Protein AF-Q19QY7-F1 (afdb_monomer_lite)

Sequence (97 aa):
EKAGLYYIYAQVSFCTKAAASAPFTLYIYLYLPMEEDRLLMRGLNTHSTSTAVCDLQSIREGGVFELREGDMIFVNVTDSTIVNYSHGSTYFGIFKL

Radius of gyration: 15.14 Å; chains: 1; bounding box: 37×27×38 Å

InterPro domains:
  IPR006052 Tumour necrosis factor domain [PF00229] (2-97)
  IPR006052 Tumour necrosis factor domain [PS50049] (1-97)
  IPR006052 Tumour necrosis factor domain [SM00207] (1-97)
  IPR006052 Tumour necrosis factor domain [cd00184] (2-95)
  IPR008983 Tumour necrosis factor-like domain superfamily [G3DSA:2.60.120.40] (1-97)
  IPR008983 Tumour necrosis factor-like domain superfamily [SSF49842] (3-97)

pLDDT: mean 91.23, std 9.5, range [60.28, 98.38]

Secondary structure (DSSP, 8-state):
--SEEEEEEEEEEEEE-TT--S-EEEEEEEE-TTSPPEEEEEEEE----S-SS-EEEEEEEEEEEEE-TT-EEEEEES-GGGB--STTTSEEEEEE-

Structure (mmCIF, N/CA/C/O backbone):
data_AF-Q19QY7-F1
#
_entry.id   AF-Q19QY7-F1
#
loop_
_atom_site.group_PDB
_atom_site.id
_atom_site.type_symbol
_atom_site.label_atom_id
_atom_site.label_alt_id
_atom_site.label_comp_id
_atom_site.label_asym_id
_atom_site.label_entity_id
_atom_site.label_seq_id
_atom_site.pdbx_PDB_ins_code
_atom_site.Cartn_x
_atom_site.Cartn_y
_atom_site.Cartn_z
_atom_site.occupancy
_atom_site.B_iso_or_equiv
_atom_site.auth_seq_id
_atom_site.auth_comp_id
_atom_site.auth_asym_id
_atom_site.auth_atom_id
_atom_site.pdbx_PDB_model_num
ATOM 1 N N . GLU A 1 1 ? -14.956 3.005 9.226 1.00 67.25 1 GLU A N 1
ATOM 2 C CA . GLU A 1 1 ? -14.915 1.613 9.734 1.00 67.25 1 GLU A CA 1
ATOM 3 C C . GLU A 1 1 ? -14.861 1.618 11.261 1.00 67.25 1 GLU A C 1
ATOM 5 O O . GLU A 1 1 ? -14.570 2.659 11.833 1.00 67.25 1 GLU A O 1
ATOM 10 N N . LYS A 1 2 ? -15.166 0.497 11.930 1.00 88.94 2 LYS A N 1
ATOM 11 C CA . LYS A 1 2 ? -15.167 0.414 13.406 1.00 88.94 2 LYS A CA 1
ATOM 12 C C . LYS A 1 2 ? -13.751 0.231 13.948 1.00 88.94 2 LYS A C 1
ATOM 14 O O . LYS A 1 2 ? -12.999 -0.539 13.363 1.00 88.94 2 LYS A O 1
ATOM 19 N N . ALA A 1 3 ? -13.444 0.773 15.123 1.00 94.81 3 ALA A N 1
ATOM 20 C CA . ALA A 1 3 ? -12.172 0.487 15.788 1.00 94.81 3 ALA A CA 1
ATOM 21 C C . ALA A 1 3 ? -11.932 -1.030 15.991 1.00 94.81 3 ALA A C 1
ATOM 23 O O . ALA A 1 3 ? -12.887 -1.805 16.173 1.00 94.81 3 ALA A O 1
ATOM 24 N N . GLY A 1 4 ? -10.673 -1.463 15.920 1.00 97.00 4 GLY A N 1
ATOM 25 C CA . GLY A 1 4 ? -10.2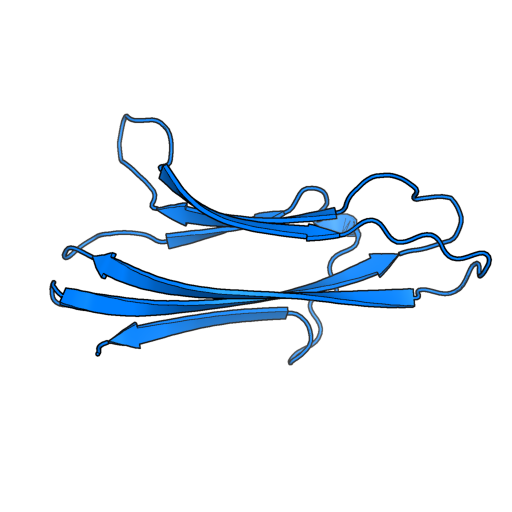68 -2.854 16.146 1.00 97.00 4 GLY A CA 1
ATOM 26 C C . GLY A 1 4 ? -8.961 -3.238 15.456 1.00 97.00 4 GLY A C 1
ATOM 27 O O . GLY A 1 4 ? -8.258 -2.386 14.921 1.00 97.00 4 GLY A O 1
ATOM 28 N N . LEU A 1 5 ? -8.655 -4.535 15.468 1.00 98.19 5 LEU A N 1
ATOM 29 C CA . LEU A 1 5 ? -7.503 -5.102 14.772 1.00 98.19 5 LEU A CA 1
ATOM 30 C C . LEU A 1 5 ? -7.841 -5.355 13.302 1.00 98.19 5 LEU A C 1
ATOM 32 O O . LEU A 1 5 ? -8.883 -5.929 12.984 1.00 98.19 5 LEU A O 1
ATOM 36 N N . TYR A 1 6 ? -6.939 -4.950 12.418 1.00 98.38 6 TYR A N 1
ATOM 37 C CA . TYR A 1 6 ? -7.059 -5.142 10.981 1.00 98.38 6 TYR A CA 1
ATOM 38 C C . TYR A 1 6 ? -5.785 -5.755 10.425 1.00 98.38 6 TYR A C 1
ATOM 40 O O . TYR A 1 6 ? -4.684 -5.370 10.820 1.00 98.38 6 TYR A O 1
ATOM 48 N N . TYR A 1 7 ? -5.936 -6.673 9.474 1.00 98.31 7 TYR A N 1
ATOM 49 C CA . TYR A 1 7 ? -4.828 -7.115 8.642 1.00 98.31 7 TYR A CA 1
ATOM 50 C C . TYR A 1 7 ? -4.749 -6.218 7.406 1.00 98.31 7 TYR A C 1
ATOM 52 O O . TYR A 1 7 ? -5.659 -6.203 6.574 1.00 98.31 7 TYR A O 1
ATOM 60 N N . ILE A 1 8 ? -3.664 -5.455 7.310 1.00 98.38 8 ILE A N 1
ATOM 61 C CA . ILE A 1 8 ? -3.366 -4.532 6.212 1.00 98.38 8 ILE A CA 1
ATOM 62 C C . ILE A 1 8 ? -2.342 -5.208 5.308 1.00 98.38 8 ILE A C 1
ATOM 64 O O . ILE A 1 8 ? -1.358 -5.743 5.815 1.00 98.38 8 ILE A O 1
ATOM 68 N N . TYR A 1 9 ? -2.534 -5.164 3.990 1.00 98.25 9 TYR A N 1
ATOM 69 C CA . TYR A 1 9 ? -1.584 -5.737 3.039 1.00 98.25 9 TYR A CA 1
ATOM 70 C C . TYR A 1 9 ? -1.489 -4.935 1.742 1.00 98.25 9 TYR A C 1
ATOM 72 O O . TYR A 1 9 ? -2.460 -4.336 1.276 1.0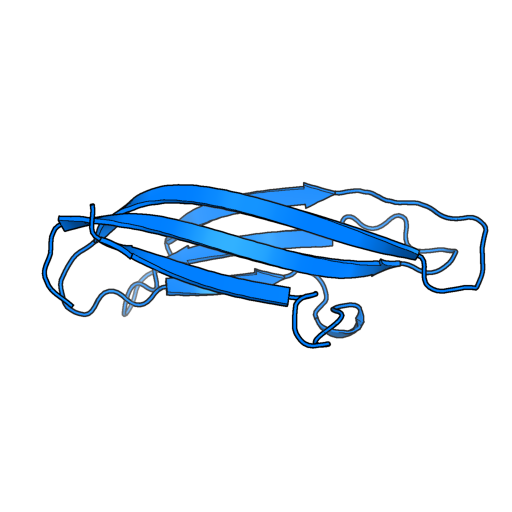0 98.25 9 TYR A O 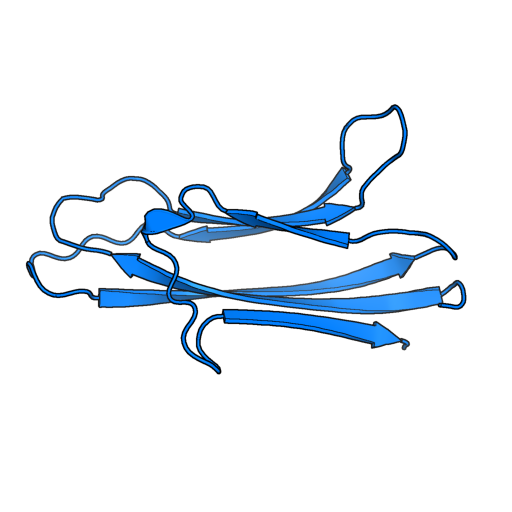1
ATOM 80 N N . ALA A 1 10 ? -0.312 -4.964 1.126 1.00 98.19 10 ALA A N 1
ATOM 81 C CA . ALA A 1 10 ? -0.076 -4.375 -0.182 1.00 98.19 10 ALA A CA 1
ATOM 82 C C . ALA A 1 10 ? 0.876 -5.237 -1.011 1.00 98.19 10 ALA A C 1
ATOM 84 O O . ALA A 1 10 ? 1.804 -5.858 -0.490 1.00 98.19 10 ALA A O 1
ATOM 85 N N . GLN A 1 11 ? 0.669 -5.215 -2.323 1.00 97.75 11 GLN A N 1
ATOM 86 C CA . GLN A 1 11 ? 1.675 -5.605 -3.296 1.00 97.75 11 GLN A CA 1
ATOM 87 C C . GLN A 1 11 ? 1.909 -4.446 -4.251 1.00 97.75 11 GLN A C 1
ATOM 89 O O . GLN A 1 11 ? 0.951 -3.898 -4.792 1.00 97.75 11 GLN A O 1
ATOM 94 N N . VAL A 1 12 ? 3.173 -4.144 -4.533 1.00 97.50 12 VAL A N 1
ATOM 95 C CA . VAL A 1 12 ? 3.550 -3.268 -5.644 1.00 97.50 12 VAL A CA 1
ATOM 96 C C . VAL A 1 12 ? 4.532 -4.007 -6.539 1.00 97.50 12 VAL A C 1
ATOM 98 O O . VAL A 1 12 ? 5.554 -4.513 -6.071 1.00 97.50 12 VAL A O 1
ATOM 101 N N . SER A 1 13 ? 4.209 -4.070 -7.829 1.00 95.56 13 SER A N 1
ATOM 102 C CA . SER A 1 13 ? 5.115 -4.575 -8.860 1.00 95.56 13 SER A CA 1
ATOM 103 C C . SER A 1 13 ? 5.883 -3.424 -9.492 1.00 95.56 13 SER A C 1
ATOM 105 O O . SER A 1 13 ? 5.276 -2.477 -9.985 1.00 95.56 13 SER A O 1
ATOM 107 N N . PHE A 1 14 ? 7.204 -3.538 -9.540 1.00 92.88 14 PHE A N 1
ATOM 108 C CA . PHE A 1 14 ? 8.119 -2.568 -10.125 1.00 92.88 14 PHE A CA 1
ATOM 109 C C . PHE A 1 14 ? 8.734 -3.133 -11.404 1.00 92.88 14 PHE A C 1
ATOM 111 O O . PHE A 1 14 ? 9.160 -4.283 -11.449 1.00 92.88 14 PHE A O 1
ATOM 118 N N . CYS A 1 15 ? 8.783 -2.317 -12.447 1.00 89.50 15 CYS A N 1
ATOM 119 C CA . CYS A 1 15 ? 9.430 -2.593 -13.716 1.00 89.50 15 CYS A CA 1
ATOM 120 C C . CYS A 1 15 ? 10.857 -2.038 -13.688 1.00 89.50 15 CYS A C 1
ATOM 122 O O . CYS A 1 15 ? 11.081 -0.851 -13.930 1.00 89.50 15 CYS A O 1
ATOM 124 N N . THR A 1 16 ? 11.831 -2.894 -13.397 1.00 81.06 16 THR A N 1
ATOM 125 C CA . THR A 1 16 ? 13.244 -2.494 -13.372 1.00 81.06 16 THR A CA 1
ATOM 126 C C . THR A 1 16 ? 13.873 -2.695 -14.754 1.00 81.06 16 THR A C 1
ATOM 128 O O . THR A 1 16 ? 13.634 -3.707 -15.410 1.00 81.06 16 THR A O 1
ATOM 131 N N . LYS A 1 17 ? 14.644 -1.714 -15.236 1.00 72.69 17 LYS A N 1
ATOM 132 C CA . LYS A 1 17 ? 15.406 -1.791 -16.498 1.00 72.69 17 LYS A CA 1
ATOM 133 C C . LYS A 1 17 ? 16.901 -1.710 -16.199 1.00 72.69 17 LYS A C 1
ATOM 135 O O . LYS A 1 17 ? 17.290 -1.194 -15.147 1.00 72.69 17 LYS A O 1
ATOM 140 N N . ALA A 1 18 ? 17.732 -2.197 -17.123 1.00 63.25 18 ALA A N 1
ATOM 141 C CA . ALA A 1 18 ? 19.184 -2.109 -16.998 1.00 63.25 18 ALA A CA 1
ATOM 142 C C . ALA A 1 18 ? 19.639 -0.682 -16.637 1.00 63.25 18 ALA A C 1
ATOM 144 O O . ALA A 1 18 ? 19.253 0.276 -17.304 1.00 63.25 18 ALA A O 1
ATOM 145 N N . ALA A 1 19 ? 20.465 -0.598 -15.584 1.00 61.19 19 ALA A N 1
ATOM 146 C CA . ALA A 1 19 ? 21.030 0.587 -14.913 1.00 61.19 19 ALA A CA 1
ATOM 147 C C . ALA A 1 19 ? 20.356 1.084 -13.613 1.00 61.19 19 ALA A C 1
ATOM 149 O O . ALA A 1 19 ? 20.920 1.961 -12.958 1.00 61.19 19 ALA A O 1
ATOM 150 N N . ALA A 1 20 ? 19.242 0.512 -13.148 1.00 60.28 20 ALA A N 1
ATOM 151 C CA . ALA A 1 20 ? 18.677 0.896 -11.849 1.00 60.28 20 ALA A CA 1
ATOM 152 C C . ALA A 1 20 ? 19.259 0.052 -10.696 1.00 60.28 20 ALA A C 1
ATOM 154 O O . ALA A 1 20 ? 18.675 -0.945 -10.301 1.00 60.28 20 ALA A O 1
ATOM 155 N N . SER A 1 21 ? 20.410 0.447 -10.134 1.00 65.38 21 SER A N 1
ATOM 156 C CA . SER A 1 21 ? 20.898 -0.119 -8.855 1.00 65.38 21 SER A CA 1
ATOM 157 C C . SER A 1 21 ? 20.251 0.545 -7.628 1.00 65.38 21 SER A C 1
ATOM 159 O O . SER A 1 21 ? 20.564 0.182 -6.492 1.00 65.38 21 SER A O 1
ATOM 161 N N . ALA A 1 22 ? 19.397 1.549 -7.839 1.00 79.81 22 ALA A N 1
ATOM 162 C CA . ALA A 1 22 ? 18.705 2.233 -6.759 1.00 79.81 22 ALA A CA 1
ATOM 163 C C . ALA A 1 22 ? 17.659 1.296 -6.125 1.00 79.81 22 ALA A C 1
ATOM 165 O O . ALA A 1 22 ? 16.938 0.608 -6.852 1.00 79.81 22 ALA A O 1
ATOM 166 N N . PRO A 1 23 ? 17.556 1.257 -4.785 1.00 87.38 23 PRO A N 1
ATOM 167 C CA . PRO A 1 23 ? 16.526 0.476 -4.118 1.00 87.38 23 PRO A CA 1
ATOM 168 C C . PRO A 1 23 ? 15.142 1.012 -4.480 1.00 87.38 23 PRO A C 1
ATOM 170 O O . PRO A 1 23 ? 14.914 2.223 -4.475 1.00 87.38 23 PRO A O 1
ATOM 173 N N . PHE A 1 24 ? 14.201 0.105 -4.713 1.00 91.00 24 PHE A N 1
ATOM 174 C CA . PHE A 1 24 ? 12.784 0.430 -4.759 1.00 91.00 24 PHE A CA 1
ATOM 175 C C . PHE A 1 24 ? 12.126 -0.058 -3.476 1.00 91.00 24 PHE A C 1
ATOM 177 O O . PHE A 1 24 ? 12.433 -1.130 -2.952 1.00 91.00 24 PHE A O 1
ATOM 184 N N . THR A 1 25 ? 11.272 0.786 -2.910 1.00 95.50 25 THR A N 1
ATOM 185 C CA . THR A 1 25 ? 10.661 0.525 -1.605 1.00 95.50 25 THR A CA 1
ATOM 186 C C . THR A 1 25 ? 9.161 0.734 -1.684 1.00 95.50 25 THR A C 1
ATOM 188 O O . THR A 1 25 ? 8.697 1.675 -2.324 1.00 95.50 25 THR A O 1
ATOM 191 N N . LEU A 1 26 ? 8.429 -0.139 -1.005 1.00 97.31 26 LEU A N 1
ATOM 192 C CA . LEU A 1 26 ? 7.024 -0.013 -0.661 1.00 97.31 26 LEU A CA 1
ATOM 193 C C . LEU A 1 26 ? 6.935 0.414 0.803 1.00 97.31 26 LEU A C 1
ATOM 195 O O . LEU A 1 26 ? 7.542 -0.210 1.673 1.00 97.31 26 LEU A O 1
ATOM 199 N N . TYR A 1 27 ? 6.156 1.451 1.076 1.00 98.19 27 TYR A N 1
ATOM 200 C CA . TYR A 1 27 ? 5.842 1.913 2.420 1.00 98.19 27 TYR A CA 1
ATOM 201 C C . TYR A 1 27 ? 4.336 1.882 2.632 1.00 98.19 27 TYR A C 1
ATOM 203 O O . TYR A 1 27 ? 3.579 2.239 1.731 1.00 98.19 27 TYR A O 1
ATOM 211 N N . ILE A 1 28 ? 3.907 1.506 3.832 1.00 98.31 28 ILE A N 1
ATOM 212 C CA . ILE A 1 28 ? 2.515 1.600 4.271 1.00 98.31 28 ILE A CA 1
ATOM 213 C C . ILE A 1 28 ? 2.494 2.528 5.482 1.00 98.31 28 ILE A C 1
ATOM 215 O O . ILE A 1 28 ? 3.162 2.253 6.482 1.00 98.31 28 ILE A O 1
ATOM 219 N N . TYR A 1 29 ? 1.743 3.620 5.380 1.00 98.31 29 TYR A N 1
ATOM 220 C CA . TYR A 1 29 ? 1.668 4.680 6.382 1.00 98.31 29 TYR A CA 1
ATOM 221 C C . TYR A 1 29 ? 0.256 4.827 6.934 1.00 98.31 29 TYR A C 1
ATOM 223 O O . TYR A 1 29 ? -0.721 4.669 6.205 1.00 98.31 29 TYR A O 1
ATOM 231 N N . LEU A 1 30 ? 0.171 5.188 8.211 1.00 97.69 30 LEU A N 1
ATOM 232 C CA . LEU A 1 30 ? -1.018 5.774 8.813 1.00 97.69 30 LEU A CA 1
ATOM 233 C C . LEU A 1 30 ? -0.895 7.298 8.746 1.00 97.69 30 LEU A C 1
ATOM 235 O O . LEU A 1 30 ? 0.064 7.859 9.278 1.00 97.69 30 LEU A O 1
ATOM 239 N N . TYR A 1 31 ? -1.883 7.944 8.138 1.00 97.12 31 TYR A N 1
ATOM 240 C CA . TYR A 1 31 ? -1.987 9.393 8.112 1.00 97.12 31 TYR A CA 1
ATOM 241 C C . TYR A 1 31 ? -2.361 9.937 9.489 1.00 97.12 31 TYR A C 1
ATOM 243 O O . TYR A 1 31 ? -3.346 9.492 10.088 1.00 97.12 31 TYR A O 1
ATOM 251 N N . LEU A 1 32 ? -1.605 10.925 9.960 1.00 93.19 32 LEU A N 1
ATOM 252 C CA . LEU A 1 32 ? -1.888 11.635 11.202 1.00 93.19 32 LEU A CA 1
ATOM 253 C C . LEU A 1 32 ? -2.139 13.118 10.893 1.00 93.19 32 LEU A C 1
ATOM 255 O O . LEU A 1 32 ? -1.232 13.817 10.443 1.00 93.19 32 LEU A O 1
ATOM 259 N N . PRO A 1 33 ? -3.358 13.639 11.126 1.00 90.56 33 PRO A N 1
ATOM 260 C CA . PRO A 1 33 ? -3.618 15.057 10.931 1.00 90.56 33 PRO A CA 1
ATOM 261 C C . PRO A 1 33 ? -2.683 15.899 11.804 1.00 90.56 33 PRO A C 1
ATOM 263 O O . PRO A 1 33 ? -2.633 15.703 13.013 1.00 90.56 33 PRO A O 1
ATOM 266 N N . MET A 1 34 ? -2.012 16.883 11.198 1.00 89.44 34 MET A N 1
ATOM 267 C CA . MET A 1 34 ? -1.131 17.848 11.884 1.00 89.44 34 MET A CA 1
ATOM 268 C C . MET A 1 34 ? 0.167 17.269 12.474 1.00 89.44 34 MET A C 1
ATOM 270 O O . MET A 1 34 ? 0.915 18.006 13.115 1.00 89.44 34 MET A O 1
ATOM 274 N N . GLU A 1 35 ? 0.464 15.996 12.223 1.00 92.69 35 GLU A N 1
ATOM 275 C CA . GLU A 1 35 ? 1.691 15.324 12.652 1.00 92.69 35 GLU A CA 1
ATOM 276 C C . GLU A 1 35 ? 2.384 14.667 11.450 1.00 92.69 35 GLU A C 1
ATOM 278 O O . GLU A 1 35 ? 1.876 14.686 10.329 1.00 92.69 35 GLU A O 1
ATOM 283 N N . GLU A 1 36 ? 3.580 14.122 11.668 1.00 93.62 36 GLU A N 1
ATOM 284 C CA . GLU A 1 36 ? 4.248 13.314 10.651 1.00 93.62 36 GLU A CA 1
ATOM 285 C C . GLU A 1 36 ? 3.566 11.945 10.542 1.00 93.62 36 GLU A C 1
ATOM 287 O O . GLU A 1 36 ? 3.254 11.308 11.553 1.00 93.62 36 GLU A O 1
ATOM 2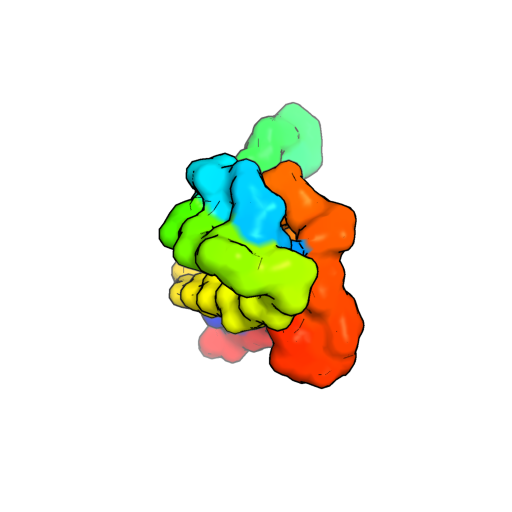92 N N . ASP A 1 37 ? 3.345 11.483 9.311 1.00 96.75 37 ASP A N 1
ATOM 293 C CA . ASP A 1 37 ? 2.697 10.200 9.058 1.00 96.75 37 ASP A CA 1
ATOM 294 C C . ASP A 1 37 ? 3.471 9.047 9.708 1.00 96.75 37 ASP A C 1
ATOM 296 O O . ASP A 1 37 ? 4.695 8.917 9.597 1.00 96.75 37 ASP A O 1
ATOM 300 N N . ARG A 1 38 ? 2.743 8.141 10.364 1.00 97.19 38 ARG A N 1
ATOM 301 C CA . ARG A 1 38 ? 3.354 7.028 11.091 1.00 97.19 38 ARG A CA 1
ATOM 302 C C . ARG A 1 38 ? 3.594 5.847 10.162 1.00 97.19 38 ARG A C 1
ATOM 304 O O . ARG A 1 38 ? 2.647 5.252 9.647 1.00 97.19 38 ARG A O 1
ATOM 311 N N . LEU A 1 39 ? 4.856 5.453 10.001 1.00 97.69 39 LEU A N 1
ATOM 312 C CA . LEU A 1 39 ? 5.224 4.251 9.252 1.00 97.69 39 LEU A CA 1
ATOM 313 C C . LEU A 1 39 ? 4.681 2.994 9.948 1.00 97.69 39 LEU A C 1
ATOM 315 O O . LEU A 1 39 ? 4.985 2.750 11.115 1.00 97.69 39 LEU A O 1
ATOM 319 N N . LEU A 1 40 ? 3.910 2.184 9.220 1.00 97.81 40 LEU A N 1
ATOM 320 C CA . LEU A 1 40 ? 3.416 0.887 9.691 1.00 97.81 40 LEU A CA 1
ATOM 321 C C . LEU A 1 40 ? 4.314 -0.252 9.207 1.00 97.81 40 LEU A C 1
ATOM 323 O O . LEU A 1 40 ? 4.713 -1.108 9.992 1.00 97.81 40 LEU A O 1
ATOM 327 N N . MET A 1 41 ? 4.630 -0.265 7.910 1.00 98.00 41 MET A N 1
ATOM 328 C CA . MET A 1 41 ? 5.421 -1.319 7.270 1.00 98.00 41 MET A CA 1
ATOM 329 C C . MET A 1 41 ? 6.280 -0.751 6.143 1.00 98.00 41 MET A C 1
ATOM 331 O O . MET A 1 41 ? 5.905 0.222 5.486 1.00 98.00 41 MET A O 1
ATOM 335 N N . ARG A 1 42 ? 7.420 -1.399 5.894 1.00 97.56 42 ARG A N 1
ATOM 336 C CA . ARG A 1 42 ? 8.344 -1.068 4.809 1.00 97.56 42 ARG A CA 1
ATOM 337 C C . ARG A 1 42 ? 8.895 -2.350 4.195 1.00 97.56 42 ARG A C 1
ATOM 339 O O . ARG A 1 42 ? 9.559 -3.106 4.894 1.00 97.56 42 ARG A O 1
ATOM 346 N N . GLY A 1 43 ? 8.704 -2.518 2.892 1.00 96.50 43 GLY A N 1
ATOM 347 C CA . GLY A 1 43 ? 9.355 -3.554 2.096 1.00 96.50 43 GLY A CA 1
ATOM 348 C C . GLY A 1 43 ? 10.352 -2.919 1.138 1.00 96.50 43 GLY A C 1
ATOM 349 O O . GLY A 1 43 ? 10.003 -1.986 0.418 1.00 96.50 43 GLY A O 1
ATOM 350 N N . LEU A 1 44 ? 11.596 -3.389 1.130 1.00 94.31 44 LEU A N 1
ATOM 351 C CA . LEU A 1 44 ? 12.673 -2.850 0.297 1.00 94.31 44 LEU A CA 1
ATOM 352 C C . LEU A 1 44 ? 13.263 -3.959 -0.559 1.00 94.31 44 LEU A C 1
ATOM 354 O O . LEU A 1 44 ? 13.504 -5.061 -0.072 1.00 94.31 44 LEU A O 1
ATOM 358 N N . ASN A 1 45 ? 13.544 -3.644 -1.818 1.00 90.25 45 ASN A N 1
ATOM 359 C CA . ASN A 1 45 ? 14.258 -4.544 -2.701 1.00 90.25 45 ASN A CA 1
ATOM 360 C C . ASN A 1 45 ? 15.256 -3.755 -3.562 1.00 90.25 45 ASN A C 1
ATOM 362 O O . ASN A 1 45 ? 15.060 -2.586 -3.900 1.00 90.25 45 ASN A O 1
ATOM 366 N N . THR A 1 46 ? 16.363 -4.407 -3.881 1.00 85.25 46 THR A N 1
ATOM 367 C CA . THR A 1 46 ? 17.410 -3.923 -4.776 1.00 85.25 46 THR A CA 1
ATOM 368 C C . THR A 1 46 ? 17.558 -4.965 -5.863 1.00 85.25 46 THR A C 1
ATOM 370 O O . THR A 1 46 ? 17.995 -6.082 -5.588 1.00 85.25 46 THR A O 1
ATOM 373 N N . HIS A 1 47 ? 17.190 -4.612 -7.087 1.00 80.75 47 HIS A N 1
ATOM 374 C CA . HIS A 1 47 ? 17.261 -5.528 -8.214 1.00 80.75 47 HIS A CA 1
ATOM 375 C C . HIS A 1 47 ? 18.071 -4.904 -9.342 1.00 80.75 47 HIS A C 1
ATOM 377 O O . HIS A 1 47 ? 17.837 -3.758 -9.710 1.00 80.75 47 HIS A O 1
ATOM 383 N N . SER A 1 48 ? 19.002 -5.669 -9.905 1.00 74.25 48 SER A N 1
ATOM 384 C CA . SER A 1 48 ? 19.789 -5.266 -11.067 1.00 74.25 48 SER A CA 1
ATOM 385 C C . SER A 1 48 ? 19.615 -6.298 -12.170 1.00 74.25 48 SER A C 1
ATOM 387 O O . SER A 1 48 ? 19.943 -7.466 -11.972 1.00 74.25 48 SER A O 1
ATOM 389 N N . THR A 1 49 ? 19.167 -5.860 -13.343 1.00 72.75 49 THR A N 1
ATOM 390 C CA . THR A 1 49 ? 19.142 -6.695 -14.547 1.00 72.75 49 THR A CA 1
ATOM 391 C C . THR A 1 49 ? 20.110 -6.164 -15.604 1.00 72.75 49 THR A C 1
ATOM 393 O O . THR A 1 49 ? 20.307 -4.955 -15.729 1.00 72.75 49 THR A O 1
ATOM 396 N N . SER A 1 50 ? 20.729 -7.068 -16.369 1.00 71.31 50 SER A N 1
ATOM 397 C CA . SER A 1 50 ? 21.499 -6.734 -17.575 1.00 71.31 50 SER A CA 1
ATOM 398 C C . SER A 1 50 ? 20.608 -6.578 -18.813 1.00 71.31 50 SER A C 1
ATOM 400 O O . SER A 1 50 ? 21.082 -6.146 -19.865 1.00 71.31 50 SER A O 1
ATOM 402 N N . THR A 1 51 ? 19.316 -6.905 -18.709 1.00 71.88 51 THR A N 1
ATOM 403 C CA . THR A 1 51 ? 18.365 -6.798 -19.815 1.00 71.88 51 THR A CA 1
ATOM 404 C C . THR A 1 51 ? 17.809 -5.382 -19.938 1.00 71.88 51 THR A C 1
ATOM 406 O O . THR A 1 51 ? 17.356 -4.779 -18.967 1.00 71.88 51 THR A O 1
ATOM 409 N N . ALA A 1 52 ? 17.753 -4.865 -21.168 1.00 69.81 52 ALA A N 1
ATOM 410 C CA . ALA A 1 52 ? 17.040 -3.618 -21.470 1.00 69.81 52 ALA A CA 1
ATOM 411 C C . ALA A 1 52 ? 15.505 -3.767 -21.370 1.00 69.81 52 ALA A C 1
ATOM 413 O O . ALA A 1 52 ? 14.773 -2.775 -21.370 1.00 69.81 52 ALA A O 1
ATOM 414 N N . VAL A 1 53 ? 15.019 -5.010 -21.301 1.00 79.38 53 VAL A N 1
ATOM 415 C CA . VAL A 1 53 ? 13.607 -5.342 -21.114 1.00 79.38 53 VAL A CA 1
ATOM 416 C C . VAL A 1 53 ? 13.229 -5.169 -19.645 1.00 79.38 53 VAL A C 1
ATOM 418 O O . VAL A 1 53 ? 14.030 -5.449 -18.756 1.00 79.38 53 VAL A O 1
ATOM 421 N N . CYS A 1 54 ? 12.000 -4.699 -19.431 1.00 80.19 54 CYS A N 1
ATOM 422 C CA . CYS A 1 54 ? 11.360 -4.606 -18.127 1.00 80.19 54 CYS A CA 1
ATOM 423 C C . CYS A 1 54 ? 11.400 -5.953 -17.398 1.00 80.19 54 CYS A C 1
ATOM 425 O O . CYS A 1 54 ? 10.792 -6.911 -17.878 1.00 80.19 54 CYS A O 1
ATOM 427 N N . ASP A 1 55 ? 12.057 -5.999 -16.242 1.00 84.12 55 ASP A N 1
ATOM 428 C CA .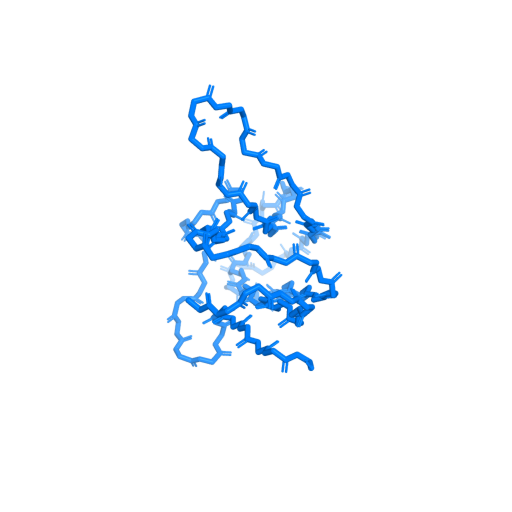 ASP A 1 55 ? 11.971 -7.133 -15.330 1.00 84.12 55 ASP A CA 1
ATOM 429 C C . ASP A 1 55 ? 11.093 -6.778 -14.125 1.00 84.12 55 ASP A C 1
ATOM 431 O O . ASP A 1 55 ? 11.344 -5.786 -13.425 1.00 84.12 55 ASP A O 1
ATOM 435 N N . LEU A 1 56 ? 10.027 -7.559 -13.936 1.00 88.81 56 LEU A N 1
ATOM 436 C CA . LEU A 1 56 ? 8.981 -7.296 -12.954 1.00 88.81 56 LEU A CA 1
ATOM 437 C C . LEU A 1 56 ? 9.363 -7.873 -11.595 1.00 88.81 56 LEU A C 1
ATOM 439 O O . LEU A 1 56 ? 9.409 -9.084 -11.405 1.00 88.81 56 LEU A O 1
ATOM 443 N N . GLN A 1 57 ? 9.538 -6.985 -10.624 1.00 91.69 57 GLN A N 1
ATOM 444 C CA . GLN A 1 57 ? 9.874 -7.327 -9.249 1.00 91.69 57 GLN A CA 1
ATOM 445 C C . GLN A 1 57 ? 8.751 -6.875 -8.324 1.00 91.69 57 GLN A C 1
ATOM 447 O O . GLN A 1 57 ? 8.407 -5.698 -8.279 1.00 91.69 57 GLN A O 1
ATOM 452 N N . SER A 1 58 ? 8.151 -7.810 -7.590 1.00 94.12 58 SER A N 1
ATOM 453 C CA . SER A 1 58 ? 7.060 -7.509 -6.659 1.00 94.12 58 SER A CA 1
ATOM 454 C C . SER A 1 58 ? 7.562 -7.431 -5.225 1.00 94.12 58 SER A C 1
ATOM 456 O O . SER A 1 58 ? 8.247 -8.339 -4.761 1.00 94.12 58 SER A O 1
ATOM 458 N N . ILE A 1 59 ? 7.151 -6.391 -4.504 1.00 96.56 59 ILE A N 1
ATOM 459 C CA . ILE A 1 59 ? 7.255 -6.328 -3.044 1.00 96.56 59 ILE A CA 1
ATOM 460 C C . ILE A 1 59 ? 5.863 -6.592 -2.476 1.00 96.56 59 ILE A C 1
ATOM 462 O O . ILE A 1 59 ? 4.898 -5.964 -2.917 1.00 96.56 59 ILE A O 1
ATOM 466 N N . ARG A 1 60 ? 5.760 -7.528 -1.528 1.00 96.94 60 ARG A N 1
ATOM 467 C CA . ARG A 1 60 ? 4.526 -7.870 -0.810 1.00 96.94 60 ARG A CA 1
ATOM 468 C C . ARG A 1 60 ? 4.764 -7.697 0.679 1.00 96.94 60 ARG A C 1
ATOM 470 O O . ARG A 1 60 ? 5.654 -8.342 1.215 1.00 96.94 60 ARG A O 1
ATOM 477 N N . GLU A 1 61 ? 3.940 -6.888 1.325 1.00 97.31 61 GLU A N 1
ATOM 478 C CA . GLU A 1 61 ? 3.991 -6.667 2.769 1.00 97.31 61 GLU A CA 1
ATOM 479 C C . GLU A 1 61 ? 2.592 -6.794 3.362 1.00 97.31 61 GLU A C 1
ATOM 481 O O . GLU A 1 61 ? 1.596 -6.449 2.716 1.00 97.31 61 GLU A O 1
ATOM 486 N N . GLY A 1 62 ? 2.511 -7.275 4.600 1.00 97.94 62 GLY A N 1
ATOM 487 C CA . GLY A 1 62 ? 1.257 -7.312 5.334 1.00 97.94 62 GLY A CA 1
ATOM 488 C C . GLY A 1 62 ? 1.439 -7.593 6.818 1.00 97.94 62 GLY A C 1
ATOM 489 O O . GLY A 1 62 ? 2.354 -8.308 7.225 1.00 97.94 62 GLY A O 1
ATOM 490 N N . GLY A 1 63 ? 0.551 -7.032 7.633 1.00 98.12 63 GLY A N 1
ATOM 491 C CA . GLY A 1 63 ? 0.661 -7.074 9.086 1.00 98.12 63 GLY A CA 1
ATOM 492 C C . GLY A 1 63 ? -0.630 -6.671 9.786 1.00 98.12 63 GLY A C 1
ATOM 493 O O . GLY A 1 63 ? -1.543 -6.115 9.175 1.00 98.12 63 GLY A O 1
ATOM 494 N N . VAL A 1 64 ? -0.704 -6.981 11.081 1.00 98.19 64 VAL A N 1
ATOM 495 C CA . VAL A 1 64 ? -1.867 -6.681 11.924 1.00 98.19 64 VAL A CA 1
ATOM 496 C C . VAL A 1 64 ? -1.628 -5.393 12.700 1.00 98.19 64 VAL A C 1
ATOM 498 O O . VAL A 1 64 ? -0.624 -5.275 13.399 1.00 98.19 64 VAL A O 1
ATOM 501 N N . PHE A 1 65 ? -2.572 -4.458 12.615 1.00 97.75 65 PHE A N 1
ATOM 502 C CA . PHE A 1 65 ? -2.516 -3.171 13.305 1.00 97.75 65 PHE A CA 1
ATOM 503 C C . PHE A 1 65 ? -3.859 -2.842 13.950 1.00 97.75 65 PHE A C 1
ATOM 505 O O . PHE A 1 65 ? -4.918 -3.182 13.424 1.00 97.75 65 PHE A O 1
ATOM 512 N N . GLU A 1 66 ? -3.813 -2.169 15.096 1.00 97.19 66 GLU A N 1
ATOM 513 C CA . GLU A 1 66 ? -5.002 -1.581 15.704 1.00 97.19 66 GLU A CA 1
ATOM 514 C C . GLU A 1 66 ? -5.315 -0.242 15.030 1.00 97.19 66 GLU A C 1
ATOM 516 O O . GLU A 1 66 ? -4.448 0.632 14.954 1.00 97.19 66 GLU A O 1
ATOM 521 N N . LEU A 1 67 ? -6.552 -0.093 14.555 1.00 96.44 67 LEU A N 1
ATOM 522 C CA . LEU A 1 67 ? -7.050 1.110 13.895 1.00 96.44 67 LEU A CA 1
ATOM 523 C C . LEU A 1 67 ? -8.246 1.690 14.636 1.00 96.44 67 LEU A C 1
ATOM 525 O O . LEU A 1 67 ? -9.052 0.969 15.238 1.00 96.44 67 LEU A O 1
ATOM 529 N N . ARG A 1 68 ? -8.375 3.009 14.544 1.00 95.25 68 ARG A N 1
ATOM 530 C CA . ARG A 1 68 ? -9.496 3.795 15.053 1.00 95.25 68 ARG A CA 1
ATOM 531 C C . ARG A 1 68 ? -10.424 4.194 13.914 1.00 95.25 68 ARG A C 1
ATOM 533 O O . ARG A 1 68 ? -10.097 4.120 12.732 1.00 95.25 68 ARG A O 1
ATOM 540 N N . GLU A 1 69 ? -11.629 4.605 14.282 1.00 93.50 69 GLU A N 1
ATOM 541 C CA . GLU A 1 69 ? -12.555 5.170 13.310 1.00 93.50 69 GLU A CA 1
ATOM 542 C C . GLU A 1 69 ? -11.996 6.484 12.749 1.00 93.50 69 GLU A C 1
ATOM 544 O O . GLU A 1 69 ? -11.599 7.365 13.507 1.00 93.50 69 GLU A O 1
ATOM 549 N N . GLY A 1 70 ? -11.966 6.601 11.420 1.00 92.88 70 GLY A N 1
ATOM 550 C CA . GLY A 1 70 ? -11.426 7.769 10.720 1.00 92.88 70 GLY A CA 1
ATOM 551 C C . GLY A 1 70 ? -9.937 7.681 10.379 1.00 92.88 70 GLY A C 1
ATOM 552 O O . GLY A 1 70 ? -9.456 8.541 9.645 1.00 92.88 70 GLY A O 1
ATOM 553 N N . ASP A 1 71 ? -9.227 6.644 10.838 1.00 95.62 71 ASP A N 1
ATOM 554 C CA . ASP A 1 71 ? -7.841 6.401 10.432 1.00 95.62 71 ASP A CA 1
ATOM 555 C C . ASP A 1 71 ? -7.754 6.214 8.909 1.00 95.62 71 ASP A C 1
ATOM 557 O O . ASP A 1 71 ? -8.550 5.493 8.301 1.00 95.62 71 ASP A O 1
ATOM 561 N N . MET A 1 72 ? -6.766 6.861 8.288 1.00 96.12 72 MET A N 1
ATOM 562 C CA . MET A 1 72 ? -6.511 6.766 6.852 1.00 96.12 72 MET A CA 1
ATOM 563 C C . MET A 1 72 ? -5.148 6.132 6.618 1.00 96.12 72 MET A C 1
ATOM 565 O O . MET A 1 72 ? -4.144 6.580 7.163 1.00 96.12 72 MET A O 1
ATOM 569 N N . ILE A 1 73 ? -5.108 5.090 5.795 1.00 97.19 73 ILE A N 1
ATOM 570 C CA . ILE A 1 73 ? -3.883 4.357 5.477 1.00 97.19 73 ILE A CA 1
ATOM 571 C C . ILE A 1 73 ? -3.592 4.530 3.997 1.00 97.19 73 ILE A C 1
ATOM 573 O O . ILE A 1 73 ? -4.503 4.454 3.169 1.00 97.19 73 ILE A O 1
ATOM 577 N N . PHE A 1 74 ? -2.326 4.731 3.658 1.00 97.50 74 PHE A N 1
ATOM 578 C CA . PHE A 1 74 ? -1.903 4.872 2.274 1.00 97.50 74 PHE A CA 1
ATOM 579 C C . PHE A 1 74 ? -0.585 4.152 2.004 1.00 97.50 74 PHE A C 1
ATOM 581 O O . PHE A 1 74 ? 0.203 3.862 2.908 1.00 97.50 74 PHE A O 1
ATOM 588 N N . VAL A 1 75 ? -0.365 3.856 0.725 1.00 98.00 75 VAL A N 1
ATOM 589 C CA . VAL A 1 75 ? 0.869 3.255 0.223 1.00 98.00 75 VAL A CA 1
ATOM 590 C C . VAL A 1 75 ? 1.701 4.341 -0.441 1.00 98.00 75 VAL A C 1
ATOM 592 O O . VAL A 1 75 ? 1.184 5.117 -1.244 1.00 98.00 75 VAL A O 1
ATOM 595 N N . ASN A 1 76 ? 2.993 4.373 -0.135 1.00 97.25 76 ASN A N 1
ATOM 596 C CA . ASN A 1 76 ? 3.966 5.225 -0.808 1.00 97.25 76 ASN A CA 1
ATOM 597 C C . ASN A 1 76 ? 5.088 4.364 -1.403 1.00 97.25 76 ASN A C 1
ATOM 599 O O . ASN A 1 76 ? 5.379 3.275 -0.906 1.00 97.25 76 ASN A O 1
ATOM 603 N N . VAL A 1 77 ? 5.721 4.845 -2.468 1.00 96.44 77 VAL A N 1
ATOM 604 C CA . VAL A 1 77 ? 6.832 4.173 -3.141 1.00 96.44 77 VAL A CA 1
ATOM 605 C C . VAL A 1 77 ? 7.943 5.160 -3.469 1.00 96.44 77 VAL A C 1
ATOM 607 O O . VAL A 1 77 ? 7.699 6.350 -3.634 1.00 96.44 77 VAL A O 1
ATOM 610 N N . THR A 1 78 ? 9.175 4.672 -3.588 1.00 92.88 78 THR A N 1
ATOM 611 C CA . THR A 1 78 ? 10.334 5.522 -3.927 1.00 92.88 78 THR A CA 1
ATOM 612 C C . THR A 1 78 ? 10.273 6.107 -5.333 1.00 92.88 78 THR A C 1
ATOM 614 O O . THR A 1 78 ? 10.739 7.220 -5.543 1.00 92.88 78 THR A O 1
ATOM 617 N N . ASP A 1 79 ? 9.730 5.356 -6.291 1.00 90.38 79 ASP A N 1
ATOM 618 C CA . ASP A 1 79 ? 9.579 5.791 -7.677 1.00 90.38 79 ASP A CA 1
ATOM 619 C C . ASP A 1 79 ? 8.292 5.196 -8.255 1.00 90.38 79 ASP A C 1
ATOM 621 O O . ASP A 1 79 ? 8.190 3.993 -8.500 1.00 90.38 79 ASP A O 1
ATOM 625 N N . SER A 1 80 ? 7.283 6.047 -8.437 1.00 93.06 80 SER A N 1
ATOM 626 C CA . SER A 1 80 ? 5.992 5.655 -9.004 1.00 93.06 80 SER A CA 1
ATOM 627 C C . SER A 1 80 ? 6.040 5.470 -10.522 1.00 93.06 80 SER A C 1
ATOM 629 O O . SER A 1 80 ? 5.173 4.797 -11.077 1.00 93.06 80 SER A O 1
ATOM 631 N N . THR A 1 81 ? 7.055 6.007 -11.208 1.00 91.00 81 THR A N 1
ATOM 632 C CA . THR A 1 81 ? 7.168 5.938 -12.676 1.00 91.00 81 THR A CA 1
ATOM 633 C C . THR A 1 81 ? 7.491 4.533 -13.174 1.00 91.00 81 THR A C 1
ATOM 635 O O . THR A 1 81 ? 7.184 4.186 -14.315 1.00 91.00 81 THR A O 1
ATOM 638 N N . ILE A 1 82 ? 8.067 3.708 -12.300 1.00 90.75 82 ILE A N 1
ATOM 639 C CA . ILE A 1 82 ? 8.410 2.314 -12.574 1.00 90.75 82 ILE A CA 1
ATOM 640 C C . ILE A 1 82 ? 7.375 1.330 -12.014 1.00 90.75 82 ILE A C 1
ATOM 642 O O . ILE A 1 82 ? 7.573 0.123 -12.124 1.00 90.75 82 ILE A O 1
ATOM 646 N N . VAL A 1 83 ? 6.273 1.794 -11.418 1.00 94.12 83 VAL A N 1
ATOM 647 C CA . VAL A 1 83 ? 5.221 0.905 -10.907 1.00 94.12 83 VAL A CA 1
ATOM 648 C C . VAL A 1 83 ? 4.366 0.365 -12.051 1.00 94.12 83 VAL A C 1
ATOM 650 O O . VAL A 1 83 ? 3.909 1.096 -12.929 1.00 94.12 83 VAL A O 1
ATOM 653 N N . ASN A 1 84 ? 4.101 -0.939 -12.019 1.00 94.31 84 ASN A N 1
ATOM 654 C CA . ASN A 1 84 ? 3.145 -1.581 -12.906 1.00 94.31 84 ASN A CA 1
ATOM 655 C C . ASN A 1 84 ? 1.735 -1.532 -12.293 1.00 94.31 84 ASN A C 1
ATOM 657 O O . ASN A 1 84 ? 1.426 -2.268 -11.353 1.00 94.31 84 ASN A O 1
ATOM 661 N N . TYR A 1 85 ? 0.876 -0.688 -12.867 1.00 93.94 85 TYR A N 1
ATOM 662 C CA . TYR A 1 85 ? -0.525 -0.501 -12.465 1.00 93.94 85 TYR A CA 1
ATOM 663 C C . TYR A 1 85 ? -1.508 -1.466 -13.141 1.00 93.94 85 TYR A C 1
ATOM 665 O O . TYR A 1 85 ? -2.721 -1.316 -12.996 1.00 93.94 85 TYR A O 1
ATOM 673 N N . SER A 1 86 ? -1.013 -2.457 -13.888 1.00 93.44 86 SER A N 1
ATOM 674 C CA . SER A 1 86 ? -1.873 -3.492 -14.461 1.00 93.44 86 SER A CA 1
ATOM 675 C C . SER A 1 86 ? -2.639 -4.209 -13.352 1.00 93.44 86 SER A C 1
ATOM 677 O O . SER A 1 86 ? -2.105 -4.482 -12.272 1.00 93.44 86 SER A O 1
ATOM 679 N N . HIS A 1 87 ? -3.905 -4.524 -13.621 1.00 91.25 87 HIS A N 1
ATOM 680 C CA . HIS A 1 87 ? -4.760 -5.207 -12.660 1.00 91.25 87 HIS A CA 1
ATOM 681 C C . HIS A 1 87 ? -4.106 -6.515 -12.177 1.00 91.25 87 HIS A C 1
ATOM 683 O O . HIS A 1 87 ? -3.673 -7.337 -12.983 1.00 91.25 87 HIS A O 1
ATOM 689 N N . GLY A 1 88 ? -4.021 -6.699 -10.856 1.00 91.50 88 GLY A N 1
ATOM 690 C CA . GLY A 1 88 ? -3.367 -7.851 -10.223 1.00 91.50 88 GLY A CA 1
ATOM 691 C C . GLY A 1 88 ? -1.850 -7.717 -10.019 1.00 91.50 88 GLY A C 1
ATOM 692 O O . GLY A 1 88 ? -1.279 -8.483 -9.244 1.00 91.50 88 GLY A O 1
ATOM 693 N N . SER A 1 89 ? -1.188 -6.735 -10.641 1.00 94.69 89 SER A N 1
ATOM 694 C CA . SER A 1 89 ? 0.238 -6.452 -10.405 1.00 94.69 89 SER A CA 1
ATOM 695 C C . SER A 1 89 ? 0.458 -5.582 -9.169 1.00 94.69 89 SER A C 1
ATOM 697 O O . SER A 1 89 ? 1.393 -5.826 -8.407 1.00 94.69 89 SER A O 1
ATOM 699 N N . THR A 1 90 ? -0.418 -4.606 -8.940 1.00 96.88 90 THR A N 1
ATOM 700 C CA . THR A 1 90 ? -0.344 -3.700 -7.790 1.00 96.88 90 THR A CA 1
ATOM 701 C C . THR A 1 90 ? -1.714 -3.592 -7.136 1.00 96.88 90 THR A C 1
ATOM 703 O O . THR A 1 90 ? -2.711 -3.365 -7.820 1.00 96.88 90 THR A O 1
ATOM 706 N N . TYR A 1 91 ? -1.774 -3.796 -5.822 1.00 97.44 91 TYR A N 1
ATOM 707 C CA . TYR A 1 91 ? -3.013 -3.765 -5.050 1.00 97.44 91 TYR A CA 1
ATOM 708 C C . TYR A 1 91 ? -2.751 -3.406 -3.587 1.00 97.44 91 TYR A C 1
ATOM 710 O O . TYR A 1 91 ? -1.677 -3.659 -3.041 1.00 97.44 91 TYR A O 1
ATOM 718 N N . PHE A 1 92 ? -3.771 -2.843 -2.950 1.00 97.75 92 PHE A N 1
ATOM 719 C CA . PHE A 1 92 ? -3.790 -2.500 -1.536 1.00 97.75 92 PHE A CA 1
ATOM 720 C C . PHE A 1 92 ? -5.128 -2.942 -0.953 1.00 97.75 92 PHE A C 1
ATOM 722 O O . PHE A 1 92 ? -6.168 -2.764 -1.589 1.00 97.75 92 PHE A O 1
ATOM 729 N N . GLY A 1 93 ? -5.096 -3.546 0.229 1.00 97.25 93 GLY A N 1
ATOM 730 C CA . GLY A 1 93 ? -6.291 -4.066 0.865 1.00 97.25 93 GLY A CA 1
ATOM 731 C C . GLY A 1 93 ? -6.169 -4.135 2.375 1.00 97.25 93 GLY A C 1
ATOM 732 O O . GLY A 1 93 ? -5.084 -4.096 2.959 1.00 97.25 93 GLY A O 1
ATOM 733 N N . ILE A 1 94 ? -7.332 -4.240 3.002 1.00 97.25 94 ILE A N 1
ATOM 734 C CA . ILE A 1 94 ? -7.476 -4.338 4.443 1.00 97.25 94 ILE A CA 1
ATOM 735 C C . 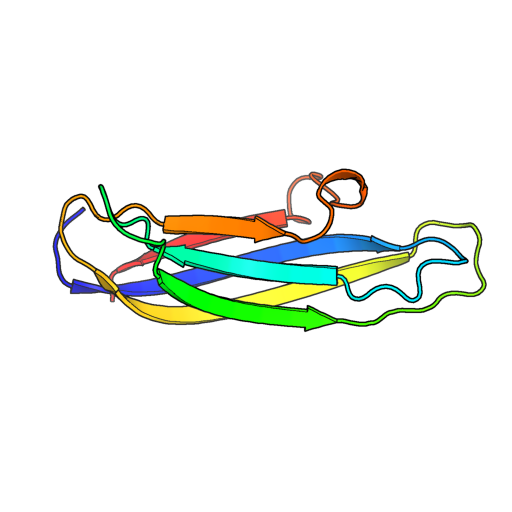ILE A 1 94 ? -8.732 -5.147 4.769 1.00 97.25 94 ILE A C 1
ATOM 737 O O . ILE A 1 94 ? -9.717 -5.092 4.031 1.00 97.25 94 ILE A O 1
ATOM 741 N N . PHE A 1 95 ? -8.702 -5.912 5.858 1.00 97.06 95 PHE A N 1
ATOM 742 C CA . PHE A 1 95 ? -9.902 -6.506 6.443 1.00 97.06 95 PHE A CA 1
ATOM 743 C C . PHE A 1 95 ? -9.802 -6.566 7.966 1.00 97.06 95 PHE A C 1
ATOM 745 O O . PHE A 1 95 ? -8.710 -6.659 8.532 1.00 97.06 95 PHE A O 1
ATOM 752 N N . LYS A 1 96 ? -10.960 -6.497 8.625 1.00 96.50 96 LYS A N 1
ATOM 753 C CA . LYS A 1 96 ? -11.071 -6.573 10.083 1.00 96.50 96 LYS A CA 1
ATOM 754 C C . LYS A 1 96 ? -10.907 -8.015 10.571 1.00 96.50 96 LYS A C 1
ATOM 756 O O . LYS A 1 96 ? -11.443 -8.922 9.934 1.00 96.50 96 LYS A O 1
ATOM 761 N N . LEU A 1 97 ? -10.206 -8.194 11.691 1.00 96.12 97 LEU A N 1
ATOM 762 C CA . LEU A 1 97 ? -10.085 -9.466 12.414 1.00 96.12 97 LEU A CA 1
ATOM 763 C C . LEU A 1 97 ? -11.214 -9.671 13.432 1.00 96.12 97 LEU A C 1
ATOM 765 O O . LEU A 1 97 ? -11.686 -8.666 14.020 1.00 96.12 97 LEU A O 1
#

Organism: Anas platyrhynchos (NCBI:txid8839)

Foldseek 3Di:
DAWAKKKKKKKWKFFDAAPPQDKKKKWKWKDDPPDDTHTDDMWIDGDHDPHRGTDIDMTMDIDMDTDHPPIDMDMDMPDPVGTDPPPPNIDIDMDHD